Protein AF-A0A920K4D8-F1 (afdb_monomer)

Solvent-accessible surface area (backbone atoms only — not comparable to full-atom values): 4122 Å² total; per-residue (Å²): 140,89,72,52,68,40,70,36,63,68,58,57,49,50,52,53,50,53,52,49,52,53,28,59,76,69,72,45,93,70,88,82,84,89,82,81,64,71,92,79,34,89,41,66,78,51,77,87,34,78,88,46,46,92,72,59,74,77,81,77,128

Sequence (61 aa):
MGGKVLVPTREAVAKLIAARLSADVLGVPTLIFARTDAEAADLLTSDVDDNDKPFARRKNG

Nearest PDB structures (foldseek):
  7eg7-assembly1_A  TM=5.347E-01  e=3.856E+00  Homo sapiens
  7egi-assembly1_A  TM=5.347E-01  e=4.132E+00  Homo sapiens
  7egc-assembly1_A  TM=5.329E-01  e=4.132E+00  Homo sapiens
  7ena-assembly1_DA  TM=5.328E-01  e=4.132E+00  Homo sapiens
  7egh-assembly1_A  TM=5.347E-01  e=4.132E+00  Homo sapiens

Mean predicted aligned error: 4.31 Å

Radius of gyration: 14.78 Å; Cα contacts (8 Å, |Δi|>4): 48; chains: 1; bounding box: 35×20×41 Å

Structure (mmCIF, N/CA/C/O backbone):
data_AF-A0A920K4D8-F1
#
_entry.id   AF-A0A920K4D8-F1
#
loop_
_atom_site.group_PDB
_atom_site.id
_atom_site.type_symbol
_atom_site.label_atom_id
_atom_site.label_alt_id
_atom_site.label_comp_id
_atom_site.label_asym_id
_atom_site.label_entity_id
_atom_site.label_seq_id
_atom_site.pdbx_PDB_ins_code
_atom_site.Cartn_x
_atom_site.Cartn_y
_atom_site.Cartn_z
_atom_site.occupancy
_atom_site.B_iso_or_equiv
_atom_site.auth_seq_id
_atom_site.auth_comp_id
_atom_site.auth_asym_id
_atom_site.auth_atom_id
_atom_site.pdbx_PDB_model_num
ATOM 1 N N . MET A 1 1 ? 25.664 0.678 -6.471 1.00 54.47 1 MET A N 1
ATOM 2 C CA . MET A 1 1 ? 24.402 0.838 -7.227 1.00 54.47 1 MET A CA 1
ATOM 3 C C . MET A 1 1 ? 23.228 0.722 -6.257 1.00 54.47 1 MET A C 1
ATOM 5 O O . MET A 1 1 ? 22.674 -0.356 -6.114 1.00 54.47 1 MET A O 1
ATOM 9 N N . GLY A 1 2 ? 22.913 1.794 -5.523 1.00 65.88 2 GLY A N 1
ATOM 10 C CA . GLY A 1 2 ? 21.797 1.829 -4.570 1.00 65.88 2 GLY A CA 1
ATOM 11 C C . GLY A 1 2 ? 20.644 2.635 -5.158 1.00 65.88 2 GLY A C 1
ATOM 12 O O . GLY A 1 2 ? 20.705 3.859 -5.153 1.00 65.88 2 GLY A O 1
ATOM 13 N N . GLY A 1 3 ? 19.650 1.954 -5.724 1.00 80.56 3 GLY A N 1
ATOM 14 C CA . GLY A 1 3 ? 18.388 2.560 -6.154 1.00 80.56 3 GLY A CA 1
ATOM 15 C C . GLY A 1 3 ? 17.288 2.263 -5.138 1.00 80.56 3 GLY A C 1
ATOM 16 O O . GLY A 1 3 ? 17.394 1.289 -4.391 1.00 80.56 3 GLY A O 1
ATOM 17 N N . LYS A 1 4 ? 16.231 3.081 -5.102 1.00 89.44 4 LYS A N 1
ATOM 18 C CA . LYS A 1 4 ? 15.019 2.734 -4.346 1.00 89.44 4 LYS A CA 1
ATOM 19 C C . LYS A 1 4 ? 14.439 1.438 -4.916 1.00 89.44 4 LYS A C 1
ATOM 21 O O . LYS A 1 4 ? 14.350 1.294 -6.135 1.00 89.44 4 LYS A O 1
ATOM 26 N N . VAL A 1 5 ? 14.057 0.521 -4.033 1.00 95.38 5 VAL A N 1
ATOM 27 C CA . VAL A 1 5 ? 13.490 -0.781 -4.394 1.00 95.38 5 VAL A CA 1
ATOM 28 C C . VAL A 1 5 ? 12.066 -0.852 -3.860 1.00 95.38 5 VAL A C 1
ATOM 30 O O . VAL A 1 5 ? 11.849 -0.700 -2.659 1.00 95.38 5 VAL A O 1
ATOM 33 N N . LEU A 1 6 ? 11.103 -1.055 -4.754 1.00 96.50 6 LEU A N 1
ATOM 34 C CA . LEU A 1 6 ? 9.707 -1.286 -4.411 1.00 96.50 6 LEU A CA 1
ATOM 35 C C . LEU A 1 6 ? 9.495 -2.742 -3.998 1.00 96.50 6 LEU A C 1
ATOM 37 O O . LEU A 1 6 ? 10.187 -3.648 -4.465 1.00 96.50 6 LEU A O 1
ATOM 41 N N . VAL A 1 7 ? 8.490 -2.956 -3.157 1.00 97.81 7 VAL A N 1
ATOM 42 C CA . VAL A 1 7 ? 7.897 -4.277 -2.920 1.00 97.81 7 VAL A CA 1
ATOM 43 C C . VAL A 1 7 ? 6.696 -4.468 -3.849 1.00 97.81 7 VAL A C 1
ATOM 45 O O . VAL A 1 7 ? 6.150 -3.460 -4.306 1.00 97.81 7 VAL A O 1
ATOM 48 N N . PRO A 1 8 ? 6.243 -5.709 -4.105 1.00 97.88 8 PRO A N 1
ATOM 49 C CA . PRO A 1 8 ? 5.053 -5.940 -4.907 1.00 97.88 8 PRO A CA 1
ATOM 50 C C . PRO A 1 8 ? 3.824 -5.233 -4.333 1.00 97.88 8 PRO A C 1
ATOM 52 O O . PRO A 1 8 ? 3.682 -5.121 -3.108 1.00 97.88 8 PRO A O 1
ATOM 55 N N . THR A 1 9 ? 2.901 -4.815 -5.198 1.00 98.38 9 THR A N 1
ATOM 56 C CA . THR A 1 9 ? 1.677 -4.099 -4.810 1.00 98.38 9 THR A CA 1
ATOM 57 C C . THR A 1 9 ? 0.911 -4.846 -3.713 1.00 98.38 9 THR A C 1
ATOM 59 O O . THR A 1 9 ? 0.572 -4.245 -2.690 1.00 98.38 9 THR A O 1
ATOM 62 N N . ARG A 1 10 ? 0.716 -6.168 -3.839 1.00 98.31 10 ARG A N 1
ATOM 63 C CA . ARG A 1 10 ? 0.084 -7.004 -2.799 1.00 98.31 10 ARG A CA 1
ATOM 64 C C . ARG A 1 10 ? 0.742 -6.891 -1.427 1.00 98.31 10 ARG A C 1
ATOM 66 O O . ARG A 1 10 ? 0.049 -6.955 -0.416 1.00 98.31 10 ARG A O 1
ATOM 73 N N . GLU A 1 11 ? 2.062 -6.730 -1.365 1.00 98.56 11 GLU A N 1
ATOM 74 C CA . GLU A 1 11 ? 2.792 -6.641 -0.101 1.00 98.56 11 GLU A CA 1
ATOM 75 C C . GLU A 1 11 ? 2.588 -5.263 0.538 1.00 98.56 11 GLU A C 1
ATOM 77 O O . GLU A 1 11 ? 2.361 -5.163 1.746 1.00 98.56 11 GLU A O 1
ATOM 82 N N . ALA A 1 12 ? 2.606 -4.195 -0.266 1.00 98.50 12 ALA A N 1
ATOM 83 C CA . ALA A 1 12 ? 2.258 -2.855 0.202 1.00 98.50 12 ALA A CA 1
ATOM 84 C C . ALA A 1 12 ? 0.809 -2.803 0.724 1.00 98.50 12 ALA A C 1
ATOM 86 O O . ALA A 1 12 ? 0.564 -2.281 1.812 1.00 98.50 12 ALA A O 1
ATOM 87 N N . VAL A 1 13 ? -0.137 -3.419 0.008 1.00 98.69 13 VAL A N 1
ATOM 88 C CA . VAL A 1 13 ? -1.542 -3.532 0.433 1.00 98.69 13 VAL A CA 1
ATOM 89 C C . VAL A 1 13 ? -1.674 -4.338 1.728 1.00 98.69 13 VAL A C 1
ATOM 91 O O . VAL A 1 13 ? -2.370 -3.900 2.643 1.00 98.69 13 VAL A O 1
ATOM 94 N N . ALA A 1 14 ? -0.967 -5.464 1.865 1.00 98.81 14 ALA A N 1
ATOM 95 C CA . ALA A 1 1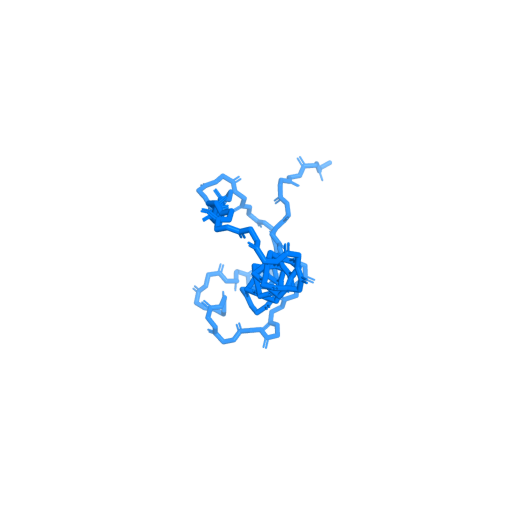4 ? -0.985 -6.264 3.091 1.00 98.81 14 ALA A CA 1
ATOM 96 C C . ALA A 1 14 ? -0.526 -5.461 4.323 1.00 98.81 14 ALA A C 1
ATOM 98 O O . ALA A 1 14 ? -1.111 -5.596 5.398 1.00 98.81 14 ALA A O 1
ATOM 99 N N . LYS A 1 15 ? 0.460 -4.564 4.169 1.00 98.81 15 LYS A N 1
ATOM 100 C CA . LYS A 1 15 ? 0.898 -3.653 5.244 1.00 98.81 15 LYS A CA 1
ATOM 101 C C . LYS A 1 15 ? -0.194 -2.652 5.636 1.00 98.81 15 LYS A C 1
ATOM 103 O O . LYS A 1 15 ? -0.392 -2.410 6.824 1.00 98.81 15 LYS A O 1
ATOM 108 N N . LEU A 1 16 ? -0.936 -2.109 4.667 1.00 98.81 16 LEU A N 1
ATOM 109 C CA . LEU A 1 16 ? -2.073 -1.218 4.939 1.00 98.81 16 LEU A CA 1
ATOM 110 C C . LEU A 1 16 ? -3.217 -1.954 5.651 1.00 98.81 16 LEU A C 1
ATOM 112 O O . LEU A 1 16 ? -3.794 -1.418 6.595 1.00 98.81 16 LEU A O 1
ATOM 116 N N . ILE A 1 17 ? -3.507 -3.194 5.244 1.00 98.81 17 ILE A N 1
ATOM 117 C CA . ILE A 1 17 ? -4.499 -4.053 5.905 1.00 98.81 17 ILE A CA 1
ATOM 118 C C . ILE A 1 17 ? -4.076 -4.342 7.347 1.00 98.81 17 ILE A C 1
ATOM 120 O O . ILE A 1 17 ? -4.891 -4.202 8.252 1.00 98.81 17 ILE A O 1
ATOM 124 N N . ALA A 1 18 ? -2.806 -4.678 7.586 1.00 98.88 18 ALA A N 1
ATOM 125 C CA . ALA A 1 18 ? -2.292 -4.905 8.936 1.00 98.88 18 ALA A CA 1
ATOM 126 C C . ALA A 1 18 ? -2.400 -3.644 9.816 1.00 98.88 18 ALA A C 1
ATOM 128 O O . ALA A 1 18 ? -2.792 -3.730 10.982 1.00 98.88 18 ALA A O 1
ATOM 129 N N . ALA A 1 19 ? -2.113 -2.463 9.256 1.00 98.75 19 ALA A N 1
ATOM 130 C CA . ALA A 1 19 ? -2.280 -1.190 9.955 1.00 98.75 19 ALA A CA 1
ATOM 131 C C . ALA A 1 19 ? -3.754 -0.908 10.304 1.00 98.75 19 ALA A C 1
ATOM 133 O O . ALA A 1 19 ? -4.047 -0.520 11.435 1.00 98.75 19 ALA A O 1
ATOM 134 N N . ARG A 1 20 ? -4.686 -1.154 9.370 1.00 98.75 20 ARG A N 1
ATOM 135 C CA . ARG A 1 20 ? -6.134 -1.040 9.618 1.00 98.75 20 ARG A CA 1
ATOM 136 C C . ARG A 1 20 ? -6.588 -2.021 10.694 1.00 98.75 20 ARG A C 1
ATOM 138 O O . ARG A 1 20 ? -7.196 -1.588 11.663 1.00 98.75 20 ARG A O 1
ATOM 145 N N . LEU A 1 21 ? -6.206 -3.293 10.586 1.00 98.81 21 LEU A N 1
ATOM 146 C CA . LEU A 1 21 ? -6.520 -4.313 11.587 1.00 98.81 21 LEU A CA 1
ATOM 147 C C . LEU A 1 21 ? -6.050 -3.888 12.984 1.00 98.81 21 LEU A C 1
ATOM 149 O O . LEU A 1 21 ? -6.780 -4.040 13.956 1.00 98.81 21 LEU A O 1
ATOM 153 N N . SER A 1 22 ? -4.853 -3.308 13.081 1.00 98.81 22 SER A N 1
ATOM 154 C CA . SER A 1 22 ? -4.308 -2.818 14.351 1.00 98.81 22 SER A CA 1
ATOM 155 C C . SER A 1 22 ? -5.136 -1.662 14.925 1.00 98.81 22 SER A C 1
ATOM 157 O O . SER A 1 22 ? -5.405 -1.637 16.124 1.00 98.81 22 SER A O 1
ATOM 159 N N . AL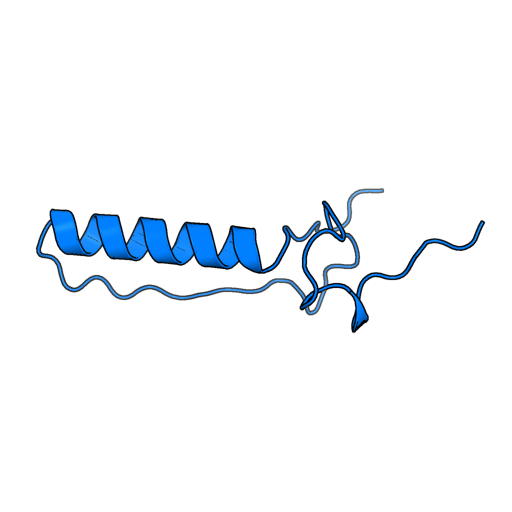A A 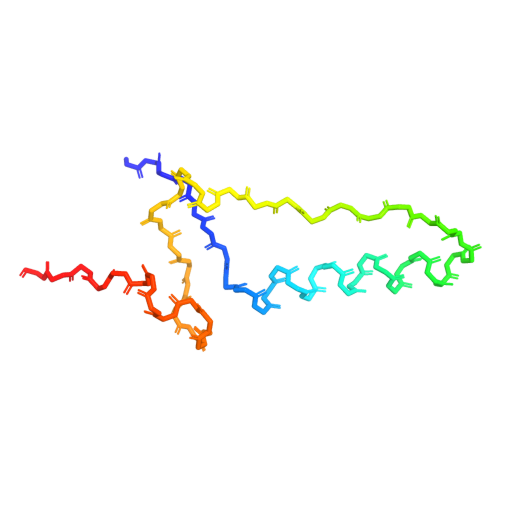1 23 ? -5.571 -0.720 14.082 1.00 98.81 23 ALA A N 1
ATOM 160 C CA . ALA A 1 23 ? -6.438 0.385 14.494 1.00 98.81 23 ALA A CA 1
ATOM 161 C C . ALA A 1 23 ? -7.810 -0.111 14.982 1.00 98.81 23 ALA A C 1
ATOM 163 O O . ALA A 1 23 ? -8.308 0.364 16.003 1.00 98.81 23 ALA A O 1
ATOM 164 N N . ASP A 1 24 ? -8.372 -1.107 14.296 1.00 98.75 24 ASP A N 1
ATOM 165 C CA . ASP A 1 24 ? -9.667 -1.694 14.632 1.00 98.75 24 ASP A CA 1
ATOM 166 C C . ASP A 1 24 ? -9.601 -2.472 15.959 1.00 98.75 24 ASP A C 1
ATOM 168 O O . ASP A 1 24 ? -10.462 -2.289 16.817 1.00 98.75 24 ASP A O 1
ATOM 172 N N . VAL A 1 25 ? -8.542 -3.266 16.181 1.00 98.69 25 VAL A N 1
ATOM 173 C CA . VAL A 1 25 ? -8.298 -3.979 17.454 1.00 98.69 25 VAL A CA 1
ATOM 174 C C . VAL A 1 25 ? -8.198 -3.012 18.637 1.00 98.69 25 VAL A C 1
ATOM 176 O O . VAL A 1 25 ? -8.667 -3.323 19.730 1.00 98.69 25 VAL A O 1
ATOM 179 N N . LEU A 1 26 ? -7.601 -1.837 18.429 1.00 98.75 26 LEU A N 1
ATOM 180 C CA . LEU A 1 26 ? -7.433 -0.814 19.463 1.00 98.75 26 LEU A CA 1
ATOM 181 C C . LEU A 1 26 ? -8.629 0.147 19.579 1.00 98.75 26 LEU A C 1
ATOM 183 O O . LEU A 1 26 ? -8.619 1.019 20.447 1.00 98.75 26 LEU A O 1
ATOM 187 N N . GLY A 1 27 ? -9.646 0.020 18.719 1.00 98.44 27 GLY A N 1
ATOM 188 C CA . GLY A 1 27 ? -10.839 0.869 18.742 1.00 98.44 27 GLY A CA 1
ATOM 189 C C . GLY A 1 27 ? -10.566 2.353 18.470 1.00 98.44 27 GLY A C 1
ATOM 190 O O . GLY A 1 27 ? -11.343 3.205 18.899 1.00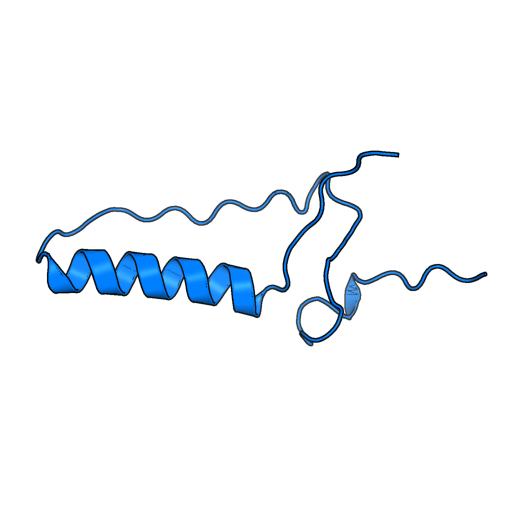 98.44 27 GLY A O 1
ATOM 191 N N . VAL A 1 28 ? -9.469 2.682 17.780 1.00 98.69 28 VAL A N 1
ATOM 192 C CA . VAL A 1 28 ? -9.080 4.066 17.463 1.00 98.69 28 VAL A CA 1
ATOM 193 C C . VAL A 1 28 ? -9.239 4.348 15.967 1.00 98.69 28 VAL A C 1
ATOM 195 O O . VAL A 1 28 ? -8.711 3.598 15.144 1.00 98.69 28 VAL A O 1
ATOM 198 N N . PRO A 1 29 ? -9.905 5.451 15.569 1.00 98.38 29 PRO A N 1
ATOM 199 C CA . PRO A 1 29 ? -10.120 5.799 14.165 1.00 98.38 29 PRO A CA 1
ATOM 200 C C . PRO A 1 29 ? -8.868 6.437 13.536 1.00 98.38 29 PRO A C 1
ATOM 202 O O . PRO A 1 29 ? -8.902 7.554 13.021 1.00 98.38 29 PRO A O 1
ATOM 205 N N . THR A 1 30 ? -7.737 5.731 13.586 1.00 98.69 30 THR A N 1
ATOM 206 C CA . THR A 1 30 ? -6.450 6.200 13.063 1.00 98.69 30 THR A CA 1
ATOM 207 C C . THR A 1 30 ? -6.532 6.461 11.557 1.00 98.69 30 THR A C 1
ATOM 209 O O . THR A 1 30 ? -6.999 5.616 10.782 1.00 98.69 30 THR A O 1
ATOM 212 N N . LEU A 1 31 ? -6.043 7.631 11.132 1.00 98.50 31 LEU A N 1
ATOM 213 C CA . LEU A 1 31 ? -5.856 7.963 9.720 1.00 98.50 31 LEU A CA 1
ATOM 214 C C . LEU A 1 31 ? -4.623 7.233 9.177 1.00 98.50 31 LEU A C 1
ATOM 216 O O . LEU A 1 31 ? -3.536 7.336 9.740 1.00 98.50 31 LEU A O 1
ATOM 220 N N . ILE A 1 32 ? -4.792 6.507 8.071 1.00 98.50 32 ILE A N 1
ATOM 221 C CA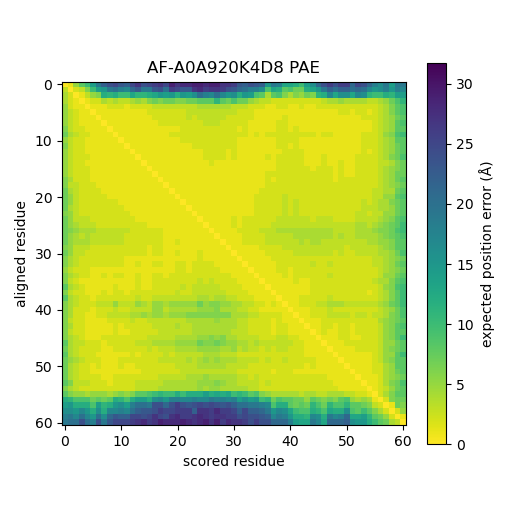 . ILE A 1 32 ? -3.733 5.722 7.427 1.00 98.50 32 ILE A CA 1
ATOM 222 C C . ILE A 1 32 ? -3.473 6.314 6.044 1.00 98.50 32 ILE A C 1
ATOM 224 O O . ILE A 1 32 ? -4.389 6.403 5.228 1.00 98.50 32 ILE A O 1
ATOM 228 N N . PHE A 1 33 ? -2.223 6.690 5.775 1.00 98.44 33 PHE A N 1
ATOM 229 C CA . PHE A 1 33 ? -1.794 7.230 4.486 1.00 98.44 33 PHE A CA 1
ATOM 230 C C . PHE A 1 33 ? -0.952 6.202 3.735 1.00 98.44 33 PHE A C 1
ATOM 232 O O . PHE A 1 33 ? 0.090 5.761 4.221 1.00 98.44 33 PHE A O 1
ATOM 239 N N . ALA A 1 34 ? -1.384 5.846 2.528 1.00 98.50 34 ALA A N 1
ATOM 240 C CA . ALA A 1 34 ? -0.588 5.042 1.615 1.00 98.50 34 ALA A CA 1
ATOM 241 C C . ALA A 1 34 ? 0.372 5.953 0.840 1.00 98.50 34 ALA A C 1
ATOM 243 O O . ALA A 1 34 ? -0.057 6.787 0.045 1.00 98.50 34 ALA A O 1
ATOM 244 N N . ARG A 1 35 ? 1.677 5.797 1.075 1.00 98.19 35 ARG A N 1
ATOM 245 C CA . ARG A 1 35 ? 2.728 6.473 0.309 1.00 98.19 35 ARG A CA 1
ATOM 246 C C . ARG A 1 35 ? 3.309 5.513 -0.724 1.00 98.19 35 ARG A C 1
ATOM 248 O O . ARG A 1 35 ? 3.542 4.347 -0.420 1.00 98.19 35 ARG A O 1
ATOM 255 N N . THR A 1 36 ? 3.604 6.036 -1.909 1.00 97.31 36 THR A N 1
ATOM 256 C CA . THR A 1 36 ? 4.363 5.333 -2.943 1.00 97.31 36 THR A CA 1
ATOM 257 C C . THR A 1 36 ? 5.625 6.114 -3.296 1.00 97.31 36 THR A C 1
ATOM 259 O O . THR A 1 36 ? 5.614 7.342 -3.323 1.00 97.31 36 THR A O 1
ATOM 262 N N . ASP A 1 37 ? 6.712 5.393 -3.563 1.00 96.62 37 ASP A N 1
ATOM 263 C CA . ASP A 1 37 ? 7.968 5.941 -4.087 1.00 96.62 37 ASP A CA 1
ATOM 264 C C . ASP A 1 37 ? 8.182 5.541 -5.565 1.00 96.62 37 ASP A C 1
ATOM 266 O O . ASP A 1 37 ? 9.283 5.694 -6.096 1.00 96.62 37 ASP A O 1
ATOM 270 N N . ALA A 1 38 ? 7.133 5.047 -6.238 1.00 95.81 38 ALA A N 1
ATOM 271 C CA . ALA A 1 38 ? 7.194 4.531 -7.608 1.00 95.81 38 ALA A CA 1
ATOM 272 C C . ALA A 1 38 ? 7.594 5.570 -8.670 1.00 95.81 38 ALA A C 1
ATOM 274 O O . ALA A 1 38 ? 8.043 5.189 -9.741 1.00 95.81 38 ALA A O 1
ATOM 275 N N . GLU A 1 39 ? 7.491 6.868 -8.371 1.00 95.38 39 GLU A N 1
ATOM 276 C CA . GLU A 1 39 ? 7.958 7.941 -9.262 1.00 95.38 39 GLU A CA 1
ATOM 277 C C . GLU A 1 39 ? 9.477 7.882 -9.507 1.00 95.38 39 GLU A C 1
ATOM 279 O O . GLU A 1 39 ? 9.938 8.110 -10.621 1.00 95.38 39 GLU A O 1
ATOM 284 N N . ALA A 1 40 ? 10.262 7.569 -8.470 1.00 92.94 40 ALA A N 1
ATOM 285 C CA . ALA A 1 40 ? 11.727 7.617 -8.517 1.00 92.94 40 ALA A CA 1
ATOM 286 C C . ALA A 1 40 ? 12.393 6.237 -8.369 1.00 92.94 40 ALA A C 1
ATOM 288 O O . ALA A 1 40 ? 13.622 6.141 -8.387 1.00 92.94 40 ALA A O 1
ATOM 289 N N . ALA A 1 41 ? 11.611 5.180 -8.143 1.00 93.00 41 ALA A N 1
ATOM 290 C CA . ALA A 1 41 ? 12.116 3.822 -7.995 1.00 93.00 41 ALA A CA 1
ATOM 291 C C . ALA A 1 41 ? 12.159 3.100 -9.345 1.00 93.00 41 ALA A C 1
ATOM 293 O O . ALA A 1 41 ? 11.230 3.193 -10.137 1.00 93.00 41 ALA A O 1
ATOM 294 N N . ASP A 1 42 ? 13.234 2.346 -9.575 1.00 91.88 42 ASP A N 1
ATOM 295 C CA . ASP A 1 42 ? 13.451 1.590 -10.820 1.00 91.88 42 ASP A CA 1
ATOM 296 C C . ASP A 1 42 ? 13.780 0.110 -10.556 1.00 91.88 42 ASP A C 1
ATOM 298 O O . ASP A 1 42 ? 14.272 -0.620 -11.412 1.00 91.88 42 ASP A O 1
ATOM 302 N N . LEU A 1 43 ? 13.567 -0.339 -9.318 1.00 93.44 43 LEU A N 1
ATOM 303 C CA . LEU A 1 43 ? 13.798 -1.712 -8.893 1.00 93.44 43 LEU A CA 1
ATOM 304 C C . LEU A 1 43 ? 12.552 -2.224 -8.174 1.00 93.44 43 LEU A C 1
ATOM 306 O O . LEU A 1 43 ? 11.938 -1.496 -7.395 1.00 93.44 43 LEU A O 1
ATOM 310 N N . LEU A 1 44 ? 12.219 -3.490 -8.409 1.00 93.94 44 LEU A N 1
ATOM 311 C CA . LEU A 1 44 ? 11.126 -4.215 -7.767 1.00 93.94 44 LEU A CA 1
ATOM 312 C C . LEU A 1 44 ? 11.693 -5.520 -7.200 1.00 93.94 44 LEU A C 1
ATOM 314 O O . LEU A 1 44 ? 12.460 -6.197 -7.885 1.00 93.94 44 LEU A O 1
ATOM 318 N N . THR A 1 45 ? 11.353 -5.874 -5.959 1.00 95.25 45 THR A N 1
ATOM 319 C CA . THR A 1 45 ? 11.896 -7.090 -5.326 1.00 95.25 45 THR A CA 1
ATOM 320 C C . THR A 1 45 ? 11.387 -8.388 -5.963 1.00 95.25 45 THR A C 1
ATOM 322 O O . THR A 1 45 ? 12.089 -9.394 -5.903 1.00 95.25 45 THR A O 1
ATOM 325 N N . SER A 1 46 ? 10.191 -8.395 -6.563 1.00 94.31 46 SER A N 1
ATOM 326 C CA . SER A 1 46 ? 9.595 -9.567 -7.218 1.00 94.31 46 SER A CA 1
ATOM 327 C C . SER A 1 46 ? 8.518 -9.167 -8.233 1.00 94.31 46 SER A C 1
ATOM 329 O O . SER A 1 46 ? 7.754 -8.244 -7.984 1.00 9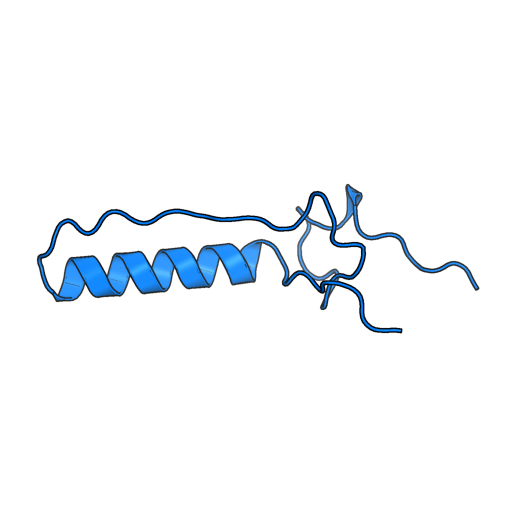4.31 46 SER A O 1
ATOM 331 N N . ASP A 1 47 ? 8.410 -9.895 -9.346 1.00 93.25 47 ASP A N 1
ATOM 332 C CA . ASP A 1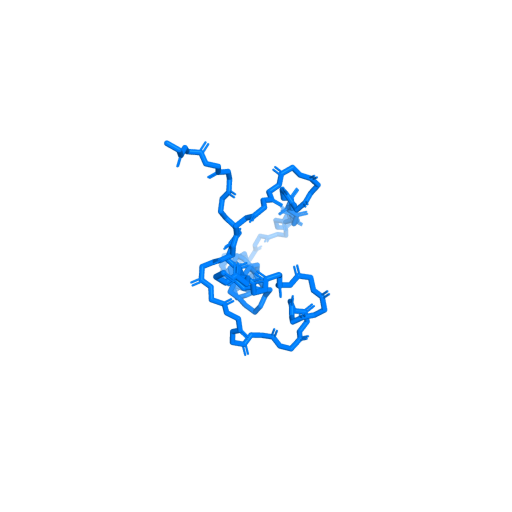 47 ? 7.405 -9.722 -10.411 1.00 93.25 47 ASP A CA 1
ATOM 333 C C . ASP A 1 47 ? 6.145 -10.592 -10.216 1.00 93.25 47 ASP A C 1
ATOM 335 O O . ASP A 1 47 ? 5.367 -10.818 -11.146 1.00 93.25 47 ASP A O 1
ATOM 339 N N . VAL A 1 48 ? 5.938 -11.102 -8.997 1.00 95.44 48 VAL A N 1
ATOM 340 C CA . VAL A 1 48 ? 4.850 -12.036 -8.676 1.00 95.44 48 VAL A CA 1
ATOM 341 C C . VAL A 1 48 ? 3.456 -11.420 -8.855 1.00 95.44 48 VAL A C 1
ATOM 343 O O . VAL A 1 48 ? 2.485 -12.158 -9.034 1.00 95.44 48 VAL A O 1
ATOM 346 N N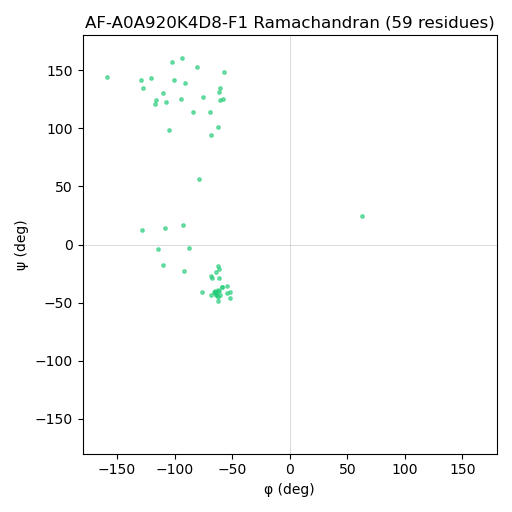 . ASP A 1 49 ? 3.338 -10.092 -8.787 1.00 96.69 49 ASP A N 1
ATOM 347 C CA . ASP A 1 49 ? 2.079 -9.350 -8.844 1.00 96.69 49 ASP A CA 1
ATOM 348 C C . ASP A 1 49 ? 1.722 -8.867 -10.249 1.00 96.69 49 ASP A C 1
ATOM 350 O O . ASP A 1 49 ? 2.487 -8.146 -10.885 1.00 96.69 49 ASP A O 1
ATOM 354 N N . ASP A 1 50 ? 0.525 -9.235 -10.713 1.00 97.06 50 ASP A N 1
ATOM 355 C CA . ASP A 1 50 ? 0.011 -8.851 -12.027 1.00 97.06 50 ASP A CA 1
ATOM 356 C C . ASP A 1 50 ? -0.131 -7.334 -12.188 1.00 97.06 50 ASP A C 1
ATOM 358 O O . ASP A 1 50 ? 0.027 -6.838 -13.302 1.00 97.06 50 ASP A O 1
ATOM 362 N N . ASN A 1 51 ? -0.360 -6.590 -11.099 1.00 96.75 51 ASN A N 1
ATOM 363 C CA . ASN A 1 51 ? -0.428 -5.128 -11.143 1.00 96.75 51 ASN A CA 1
ATOM 364 C C . ASN A 1 51 ? 0.930 -4.486 -11.470 1.00 96.75 51 ASN A C 1
ATOM 366 O O . ASN A 1 51 ? 0.985 -3.417 -12.076 1.00 96.75 51 ASN A O 1
ATOM 370 N N . ASP A 1 52 ? 2.027 -5.149 -11.098 1.00 96.69 52 ASP A N 1
ATOM 371 C CA . ASP A 1 52 ? 3.382 -4.621 -11.269 1.00 96.69 52 ASP A CA 1
ATOM 372 C C . ASP A 1 52 ? 4.005 -5.048 -12.607 1.00 96.69 52 ASP A C 1
ATOM 374 O O . ASP A 1 52 ? 4.896 -4.371 -13.128 1.00 96.69 52 ASP A O 1
ATOM 378 N N . LYS A 1 53 ? 3.516 -6.143 -13.208 1.00 94.06 53 LYS A N 1
ATOM 379 C CA . LYS A 1 53 ? 4.028 -6.699 -14.475 1.00 94.06 53 LYS A CA 1
ATOM 380 C C . LYS A 1 53 ? 4.123 -5.694 -15.631 1.00 94.06 53 LYS A C 1
ATOM 382 O O . LYS A 1 53 ? 5.137 -5.741 -16.325 1.00 94.06 53 LYS A O 1
ATOM 387 N N . PRO A 1 54 ? 3.161 -4.775 -15.857 1.00 94.06 54 PRO A N 1
ATOM 388 C CA . PRO A 1 54 ? 3.276 -3.778 -16.925 1.00 94.06 54 PRO A CA 1
ATOM 389 C C . PRO A 1 54 ? 4.472 -2.826 -16.767 1.00 94.06 54 PRO A C 1
ATOM 391 O O . PRO A 1 54 ? 4.907 -2.223 -17.746 1.00 94.06 54 PRO A O 1
ATOM 394 N N . PHE A 1 55 ? 5.005 -2.689 -15.549 1.00 92.50 55 PHE A N 1
ATOM 395 C CA . PHE A 1 55 ? 6.077 -1.752 -15.200 1.00 92.50 55 PHE A CA 1
ATOM 396 C C . PHE A 1 55 ? 7.402 -2.455 -14.883 1.00 92.50 55 PHE A C 1
ATOM 398 O O . PHE A 1 55 ? 8.465 -1.831 -14.925 1.00 92.50 55 PHE A O 1
ATOM 405 N N . ALA A 1 56 ? 7.359 -3.758 -14.599 1.00 86.00 56 ALA A N 1
ATOM 406 C CA . ALA A 1 56 ? 8.530 -4.585 -14.369 1.00 86.00 56 ALA A CA 1
ATOM 407 C C . ALA A 1 56 ? 9.324 -4.765 -15.674 1.00 86.00 56 ALA A C 1
ATOM 409 O O . ALA A 1 56 ? 9.071 -5.660 -16.484 1.00 86.00 56 ALA A O 1
ATOM 410 N N . ARG A 1 57 ? 10.333 -3.914 -15.885 1.00 75.12 57 ARG A N 1
ATOM 411 C CA . ARG A 1 57 ? 11.296 -4.106 -16.971 1.00 75.12 57 ARG A CA 1
ATOM 412 C C . ARG A 1 57 ? 12.164 -5.319 -16.658 1.00 75.12 57 ARG A C 1
ATOM 414 O O . ARG A 1 57 ? 12.989 -5.283 -15.745 1.00 75.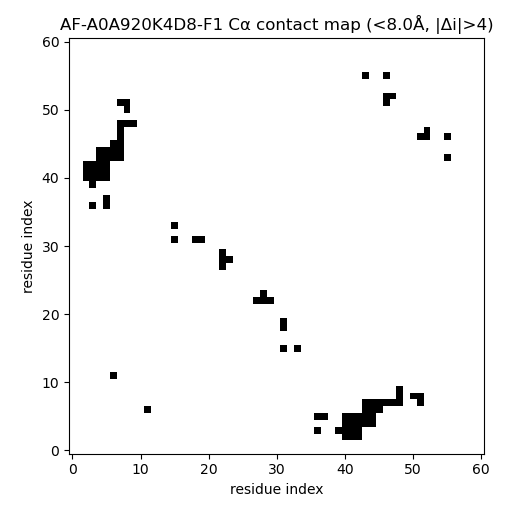12 57 ARG A O 1
ATOM 421 N N . ARG A 1 58 ? 12.045 -6.383 -17.457 1.00 65.00 58 ARG A N 1
ATOM 422 C CA . ARG A 1 58 ? 13.118 -7.380 -17.527 1.00 65.00 58 ARG A CA 1
ATOM 423 C C . ARG A 1 58 ? 14.372 -6.660 -18.011 1.00 65.00 58 ARG A C 1
ATOM 425 O O . ARG A 1 58 ? 14.347 -6.022 -19.062 1.00 65.00 58 ARG A O 1
ATOM 432 N N . LYS A 1 59 ? 15.467 -6.742 -17.251 1.00 58.81 59 LYS A N 1
ATOM 433 C CA . LYS A 1 59 ? 16.783 -6.414 -17.801 1.00 58.81 59 LYS A CA 1
ATOM 434 C C . LYS A 1 59 ? 17.043 -7.418 -18.919 1.00 58.81 59 LYS A C 1
ATOM 436 O O . LYS A 1 59 ? 17.349 -8.574 -18.641 1.00 58.81 59 LYS A O 1
ATOM 441 N N . ASN A 1 60 ? 16.847 -6.989 -20.163 1.00 51.09 60 ASN A N 1
ATOM 442 C CA . ASN A 1 60 ? 17.421 -7.683 -21.303 1.00 51.09 60 ASN A CA 1
ATOM 443 C C . ASN A 1 60 ? 18.937 -7.707 -21.070 1.00 51.09 60 ASN A C 1
ATOM 445 O O . ASN A 1 60 ? 19.520 -6.662 -20.765 1.00 51.09 60 ASN A O 1
ATOM 449 N N . GLY A 1 61 ? 19.518 -8.906 -21.104 1.00 46.56 61 GLY A N 1
ATOM 450 C CA . GLY A 1 61 ? 20.965 -9.066 -21.228 1.00 46.56 61 GLY A CA 1
ATOM 451 C C . GLY A 1 61 ? 21.450 -8.485 -22.544 1.00 46.56 61 GLY A C 1
ATOM 452 O O . GLY A 1 61 ? 20.673 -8.555 -23.526 1.00 46.56 61 GLY A O 1
#

Foldseek 3Di:
DDFDEAEAPVVLVVVQVVVVVVCVVVVHPDDDDRDDPVVRGQHYPDPPDPVCVVRDDDPDD

pLDDT: mean 92.13, std 12.56, range [46.56, 98.88]

Secondary structure (DSSP, 8-state):
----EEPPHHHHHHHHHHHHHHHHHTT----------TTT--EES----TTTTTT------